Protein AF-A0A351HTQ1-F1 (afdb_monomer)

Foldseek 3Di:
DDPDPVVVVVVVVVVVVVVVVCVPDPWDWDADPNDTDTPD

Nearest PDB structures (foldseek):
  8k5a-assembly1_G  TM=4.872E-01  e=9.918E+00  Escherichia phage T4
  6k4w-assembly1_A  TM=2.813E-01  e=3.996E+00  Arenicola marina

Radius of gyration: 13.03 Å; Cα contacts (8 Å, |Δi|>4): 25; chains: 1; bounding box: 24×17×30 Å

Structure (mmCIF, N/CA/C/O backbone):
data_AF-A0A351HTQ1-F1
#
_entry.id   AF-A0A351HTQ1-F1
#
loop_
_atom_site.group_PDB
_atom_site.id
_atom_site.type_symbol
_atom_site.label_atom_id
_atom_site.label_alt_id
_atom_site.label_comp_id
_atom_site.label_asym_id
_atom_site.label_entity_id
_atom_site.label_seq_id
_atom_site.pdbx_PDB_ins_code
_atom_site.Cartn_x
_atom_site.Cartn_y
_atom_site.Cartn_z
_atom_site.occupancy
_atom_site.B_iso_or_equiv
_atom_site.auth_seq_id
_atom_site.auth_comp_id
_atom_site.auth_asym_id
_atom_site.auth_atom_id
_atom_site.pdbx_PDB_model_num
ATOM 1 N N . VAL A 1 1 ? 4.924 7.926 -14.678 1.00 68.25 1 VAL A N 1
ATOM 2 C CA . VAL A 1 1 ? 4.954 6.666 -15.463 1.00 68.25 1 VAL A CA 1
ATOM 3 C C . VAL A 1 1 ? 6.392 6.156 -15.447 1.00 68.25 1 VAL A C 1
ATOM 5 O O . VAL A 1 1 ? 7.273 6.975 -15.666 1.00 68.25 1 VAL A O 1
ATOM 8 N N . PRO A 1 2 ? 6.670 4.901 -15.052 1.00 80.56 2 PRO A N 1
ATOM 9 C CA . PRO A 1 2 ? 8.031 4.406 -14.882 1.00 80.56 2 PRO A CA 1
ATOM 10 C C . PRO A 1 2 ? 8.666 4.169 -16.256 1.00 80.56 2 PRO A C 1
ATOM 12 O O . PRO A 1 2 ? 7.967 3.846 -17.214 1.00 80.56 2 PRO A O 1
ATOM 15 N N . ALA A 1 3 ? 9.990 4.289 -16.337 1.00 86.31 3 ALA A N 1
ATOM 16 C CA . ALA A 1 3 ? 10.725 4.164 -17.596 1.00 86.31 3 ALA A CA 1
ATOM 17 C C . ALA A 1 3 ? 10.659 2.751 -18.219 1.00 86.31 3 ALA A C 1
ATOM 19 O O . ALA A 1 3 ? 10.880 2.596 -19.416 1.00 86.31 3 ALA A O 1
ATOM 20 N N . TYR A 1 4 ? 10.313 1.725 -17.431 1.00 91.31 4 TYR A N 1
ATOM 21 C CA . TYR A 1 4 ? 10.297 0.322 -17.855 1.00 91.31 4 TYR A CA 1
ATOM 22 C C . TYR A 1 4 ? 8.906 -0.308 -17.723 1.00 91.31 4 TYR A C 1
ATOM 24 O O . TYR A 1 4 ? 8.212 -0.109 -16.720 1.00 91.31 4 TYR A O 1
ATOM 32 N N . LYS A 1 5 ? 8.520 -1.136 -18.708 1.00 90.50 5 LYS A N 1
ATOM 33 C CA . LYS A 1 5 ? 7.203 -1.804 -18.757 1.00 90.50 5 LYS A CA 1
ATOM 34 C C . LYS A 1 5 ? 6.911 -2.641 -17.511 1.00 90.50 5 LYS A C 1
ATOM 36 O O . LYS A 1 5 ? 5.813 -2.551 -16.969 1.00 90.50 5 LYS A O 1
ATOM 41 N N . LEU A 1 6 ? 7.904 -3.378 -17.010 1.00 94.75 6 LEU A N 1
ATOM 42 C CA . LEU A 1 6 ? 7.756 -4.194 -15.802 1.00 94.75 6 LEU A CA 1
ATOM 43 C C . LEU A 1 6 ? 7.351 -3.357 -14.578 1.00 94.75 6 LEU A C 1
ATOM 45 O O 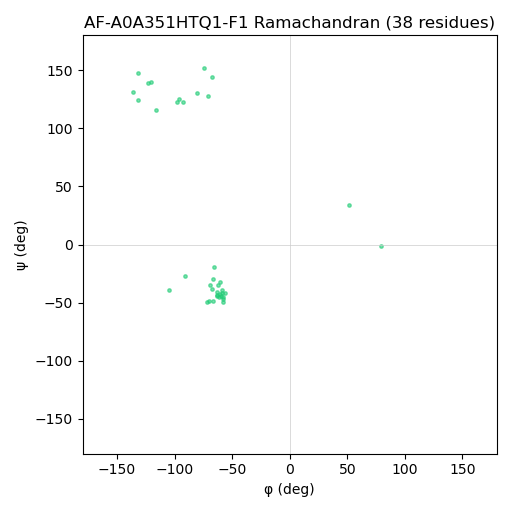. LEU A 1 6 ? 6.478 -3.765 -13.818 1.00 94.75 6 LEU A O 1
ATOM 49 N N . GLY A 1 7 ? 7.910 -2.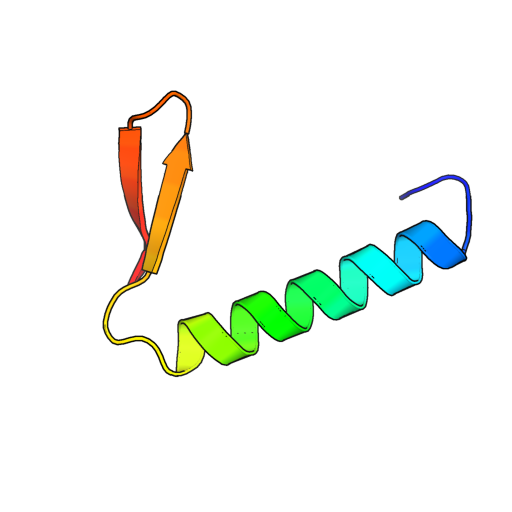152 -14.429 1.00 95.19 7 GLY A N 1
ATOM 50 C CA . GLY A 1 7 ? 7.549 -1.246 -13.337 1.00 95.19 7 GLY A CA 1
ATOM 51 C C . GLY A 1 7 ? 6.111 -0.728 -13.434 1.00 95.19 7 GLY A C 1
ATOM 52 O O . GLY A 1 7 ? 5.485 -0.456 -12.411 1.00 95.19 7 GLY A O 1
ATOM 53 N N . SER A 1 8 ? 5.568 -0.600 -14.649 1.00 94.88 8 SER A N 1
ATOM 54 C CA . SER A 1 8 ? 4.156 -0.244 -14.838 1.00 94.88 8 SER A CA 1
ATOM 55 C C . SER A 1 8 ? 3.249 -1.390 -14.420 1.00 94.88 8 SER A C 1
ATOM 57 O O . SER A 1 8 ? 2.362 -1.178 -13.600 1.00 94.88 8 SER A O 1
ATOM 59 N N . TYR A 1 9 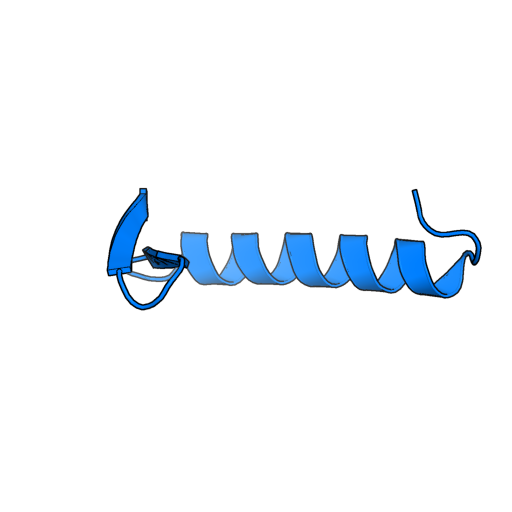? 3.534 -2.608 -14.890 1.00 96.00 9 TYR A N 1
ATOM 60 C CA . TYR A 1 9 ? 2.761 -3.791 -14.511 1.00 96.00 9 TYR A CA 1
ATOM 61 C C . TYR A 1 9 ? 2.763 -4.022 -13.002 1.00 96.00 9 TYR A C 1
ATOM 63 O O . TYR A 1 9 ? 1.704 -4.239 -12.419 1.00 96.00 9 TYR A O 1
ATOM 71 N N . PHE A 1 10 ? 3.927 -3.911 -12.360 1.00 95.94 10 PHE A N 1
ATOM 72 C CA . PHE A 1 10 ? 4.028 -4.047 -10.913 1.00 95.94 10 PHE A CA 1
ATOM 73 C C . PHE A 1 10 ? 3.145 -3.028 -10.179 1.00 95.94 10 PHE A C 1
ATOM 75 O O . PHE A 1 10 ? 2.355 -3.420 -9.322 1.00 95.94 10 PHE A O 1
ATOM 82 N N . ARG A 1 11 ? 3.223 -1.737 -10.544 1.00 95.75 11 ARG A N 1
ATOM 83 C CA . ARG A 1 11 ? 2.388 -0.692 -9.926 1.00 95.75 11 ARG A CA 1
ATOM 84 C C . ARG A 1 11 ? 0.902 -1.002 -10.080 1.00 95.75 11 ARG A C 1
ATOM 86 O O . ARG A 1 11 ? 0.158 -0.894 -9.110 1.00 95.75 11 ARG A O 1
ATOM 93 N N . ASP A 1 12 ? 0.477 -1.369 -11.284 1.00 96.62 12 ASP A N 1
ATOM 94 C CA . ASP A 1 12 ? -0.939 -1.571 -11.580 1.00 96.62 12 ASP A CA 1
ATOM 95 C C . ASP A 1 12 ? -1.503 -2.784 -10.835 1.00 96.62 12 ASP A C 1
ATOM 97 O O . ASP A 1 12 ? -2.639 -2.746 -10.359 1.00 96.62 12 ASP A O 1
ATOM 101 N N . ILE A 1 13 ? -0.715 -3.856 -10.710 1.00 97.88 13 ILE A N 1
ATOM 102 C CA . ILE A 1 13 ? -1.084 -5.043 -9.932 1.00 97.88 13 ILE A CA 1
ATOM 103 C C . ILE A 1 13 ? -1.152 -4.692 -8.443 1.00 97.88 13 ILE A C 1
ATOM 105 O O . ILE A 1 13 ? -2.158 -4.985 -7.798 1.00 97.88 13 ILE A O 1
ATOM 109 N N . ALA A 1 14 ? -0.134 -4.014 -7.904 1.00 98.06 14 ALA A N 1
ATOM 110 C CA . ALA A 1 14 ? -0.109 -3.600 -6.502 1.00 98.06 14 ALA A CA 1
ATOM 111 C C . ALA A 1 14 ? -1.304 -2.696 -6.148 1.00 98.06 14 ALA A C 1
ATOM 113 O O . ALA A 1 14 ? -1.951 -2.897 -5.122 1.00 98.06 14 ALA A O 1
ATOM 114 N N . GLY A 1 15 ? -1.662 -1.753 -7.026 1.00 97.75 15 GLY A N 1
ATOM 115 C CA . GLY A 1 15 ? -2.831 -0.889 -6.841 1.00 97.75 15 GLY A CA 1
ATOM 116 C C . GLY A 1 15 ? -4.147 -1.669 -6.771 1.00 97.75 15 GLY A C 1
ATOM 117 O O . GLY A 1 15 ? -4.949 -1.442 -5.865 1.00 97.75 15 GLY A O 1
ATOM 118 N N . ARG A 1 16 ? -4.348 -2.638 -7.675 1.00 98.44 16 ARG A N 1
ATOM 119 C CA . ARG A 1 16 ? -5.534 -3.514 -7.658 1.00 98.44 16 ARG A CA 1
ATOM 120 C C . ARG A 1 16 ? -5.598 -4.368 -6.392 1.00 98.44 16 ARG A C 1
ATOM 122 O O . ARG A 1 16 ? -6.671 -4.511 -5.814 1.00 98.44 16 ARG A O 1
ATOM 129 N N . MET A 1 17 ? -4.461 -4.895 -5.937 1.00 98.50 17 MET A N 1
ATOM 130 C CA . MET A 1 17 ? -4.386 -5.662 -4.691 1.00 98.50 17 MET A CA 1
ATOM 131 C C . MET A 1 17 ? -4.744 -4.806 -3.474 1.00 98.50 17 MET A C 1
ATOM 133 O O . MET A 1 17 ? -5.551 -5.232 -2.650 1.00 98.50 17 MET A O 1
ATOM 137 N N . ASN A 1 18 ? -4.226 -3.577 -3.394 1.00 98.00 18 ASN A N 1
ATOM 138 C CA . ASN A 1 18 ? -4.554 -2.655 -2.306 1.00 98.00 18 ASN A CA 1
ATOM 139 C C . ASN A 1 18 ? -6.058 -2.344 -2.260 1.00 98.00 18 ASN A C 1
ATOM 141 O O . ASN A 1 18 ? -6.652 -2.376 -1.186 1.00 98.00 18 ASN A O 1
ATOM 145 N N . GLN A 1 19 ? -6.694 -2.115 -3.414 1.00 97.69 19 GLN A N 1
ATOM 146 C CA . GLN A 1 19 ? -8.147 -1.912 -3.492 1.00 97.69 19 GLN A CA 1
ATOM 147 C C . GLN A 1 19 ? -8.936 -3.153 -3.054 1.00 97.69 19 GLN A C 1
ATOM 149 O O . GLN A 1 19 ? -9.904 -3.036 -2.305 1.00 97.69 19 GLN A O 1
ATOM 154 N N . LEU A 1 20 ? -8.515 -4.345 -3.490 1.00 98.50 20 LEU A N 1
ATOM 155 C CA . LEU A 1 20 ? -9.164 -5.612 -3.146 1.00 98.50 20 LEU A CA 1
ATOM 156 C C . LEU A 1 20 ? -9.174 -5.859 -1.630 1.00 98.50 20 LEU A C 1
ATOM 158 O O . LEU A 1 20 ? -10.191 -6.298 -1.083 1.00 98.50 20 LEU A O 1
ATOM 162 N N . VAL A 1 21 ? -8.039 -5.597 -0.977 1.00 98.06 21 VAL A N 1
ATOM 163 C CA . VAL A 1 21 ? -7.864 -5.762 0.470 1.00 98.06 21 VAL A CA 1
ATOM 164 C C . VAL A 1 21 ? -8.624 -4.674 1.225 1.00 98.06 21 VAL A C 1
ATOM 166 O O . VAL A 1 21 ? -9.424 -5.004 2.094 1.00 98.06 21 VAL A O 1
ATOM 169 N N . ALA A 1 22 ? -8.467 -3.401 0.850 1.00 97.88 22 ALA A N 1
ATOM 170 C CA . ALA A 1 22 ? -9.171 -2.288 1.493 1.00 97.88 22 ALA A CA 1
ATOM 171 C C . ALA A 1 22 ? -10.703 -2.409 1.380 1.00 97.88 22 ALA A C 1
ATOM 173 O O . ALA A 1 22 ? -11.432 -2.037 2.297 1.00 97.88 22 ALA A O 1
ATOM 174 N N . GLY A 1 23 ? -11.207 -2.984 0.282 1.00 97.56 23 GLY A N 1
ATOM 175 C CA . GLY A 1 23 ? -12.632 -3.273 0.120 1.00 97.56 23 GLY A CA 1
ATOM 176 C C . GLY A 1 23 ? -13.171 -4.268 1.155 1.00 97.56 23 GLY A C 1
ATOM 177 O O . GLY A 1 23 ? -14.306 -4.116 1.600 1.00 97.56 23 GLY A O 1
ATOM 178 N N . ARG A 1 24 ? -12.3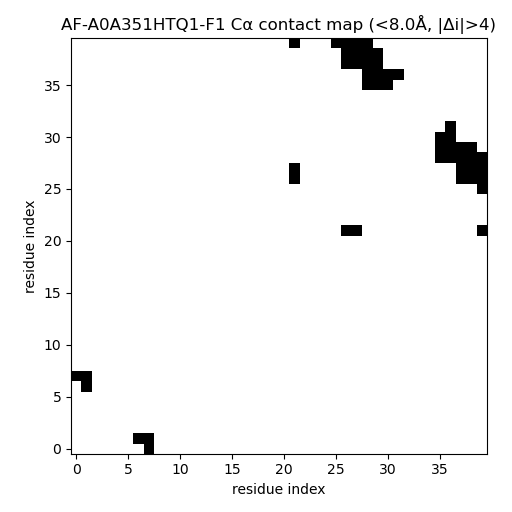52 -5.245 1.568 1.00 98.00 24 ARG A N 1
ATOM 179 C CA . ARG A 1 24 ? -12.708 -6.292 2.544 1.00 98.00 24 ARG A CA 1
ATOM 180 C C . ARG A 1 24 ? -12.388 -5.931 3.989 1.00 98.00 24 ARG A C 1
ATOM 182 O O . ARG A 1 24 ? -13.031 -6.469 4.877 1.00 98.00 24 ARG A O 1
ATOM 189 N N . ALA A 1 25 ? -11.395 -5.081 4.217 1.00 98.00 25 ALA A N 1
ATOM 190 C CA . ALA A 1 25 ? -11.011 -4.661 5.556 1.00 98.00 25 ALA A CA 1
ATOM 191 C C . ALA A 1 25 ? -12.111 -3.803 6.194 1.00 98.00 25 ALA A C 1
ATOM 193 O O . ALA A 1 25 ? -12.746 -3.005 5.500 1.00 98.00 25 ALA A O 1
ATOM 194 N N . ASP A 1 26 ? -12.315 -3.937 7.501 1.00 98.44 26 ASP A N 1
ATOM 195 C CA . ASP A 1 26 ? -13.227 -3.067 8.251 1.00 98.44 26 ASP A CA 1
ATOM 196 C C . ASP A 1 26 ? -12.673 -1.644 8.365 1.00 98.44 26 ASP A C 1
ATOM 198 O O . ASP A 1 26 ? -13.426 -0.680 8.265 1.00 98.44 26 ASP A O 1
ATOM 202 N N . GLU A 1 27 ? -11.347 -1.519 8.479 1.00 97.94 27 GLU A N 1
ATOM 203 C CA . GLU A 1 27 ? -10.646 -0.241 8.554 1.00 97.94 27 GLU A CA 1
ATOM 204 C C . GLU A 1 27 ? -9.460 -0.187 7.587 1.00 97.94 27 GLU A C 1
ATOM 206 O O . GLU A 1 27 ? -8.785 -1.191 7.339 1.00 97.94 27 GLU A O 1
ATOM 211 N N . ALA A 1 28 ? -9.168 1.003 7.065 1.00 97.81 28 ALA A N 1
ATOM 212 C CA . ALA A 1 28 ? -7.996 1.243 6.229 1.00 97.81 28 ALA A CA 1
ATOM 213 C C . ALA A 1 28 ? -7.308 2.548 6.631 1.00 97.81 28 ALA A C 1
ATOM 215 O O . ALA A 1 28 ? -7.956 3.587 6.725 1.00 97.81 28 ALA A O 1
ATOM 216 N N . TYR A 1 29 ? -5.987 2.508 6.812 1.00 98.00 29 TYR A N 1
ATOM 217 C CA . TYR A 1 29 ? -5.194 3.664 7.228 1.00 98.00 29 TYR A CA 1
ATOM 218 C C . TYR A 1 29 ? -4.086 3.973 6.226 1.00 98.00 29 TYR A C 1
ATOM 220 O O . TYR A 1 29 ? -3.390 3.078 5.746 1.00 98.00 29 TYR A O 1
ATOM 228 N N . LEU A 1 30 ? -3.888 5.260 5.959 1.00 97.88 30 LEU A N 1
ATOM 229 C CA . LEU A 1 30 ? -2.704 5.787 5.296 1.00 97.88 30 LEU A CA 1
ATOM 230 C C . LEU A 1 30 ? -1.743 6.315 6.360 1.00 97.88 30 LEU A C 1
ATOM 232 O O . LEU A 1 30 ? -2.112 7.192 7.136 1.00 97.88 30 LEU A O 1
ATOM 236 N N . LEU A 1 31 ? -0.510 5.805 6.387 1.00 97.75 31 LEU A N 1
ATOM 237 C CA . LEU A 1 31 ? 0.536 6.350 7.253 1.00 97.75 31 LEU A CA 1
ATOM 238 C C . LEU A 1 31 ? 1.404 7.338 6.477 1.00 97.75 31 LEU A C 1
ATOM 240 O O . LEU A 1 31 ? 1.997 6.980 5.459 1.00 97.75 31 LEU A O 1
ATOM 244 N N . VAL A 1 32 ? 1.527 8.564 6.987 1.00 98.00 32 VAL A N 1
ATOM 245 C CA . VAL A 1 32 ? 2.428 9.591 6.442 1.00 98.00 32 VAL A CA 1
ATOM 246 C C . VAL A 1 32 ? 3.218 10.203 7.587 1.00 98.00 32 VAL A C 1
ATOM 248 O O . VAL A 1 32 ? 2.630 10.673 8.552 1.00 98.00 32 VAL A O 1
ATOM 251 N N . ALA A 1 33 ? 4.551 10.182 7.504 1.00 97.38 33 ALA A N 1
ATOM 252 C CA . ALA A 1 33 ? 5.433 10.696 8.56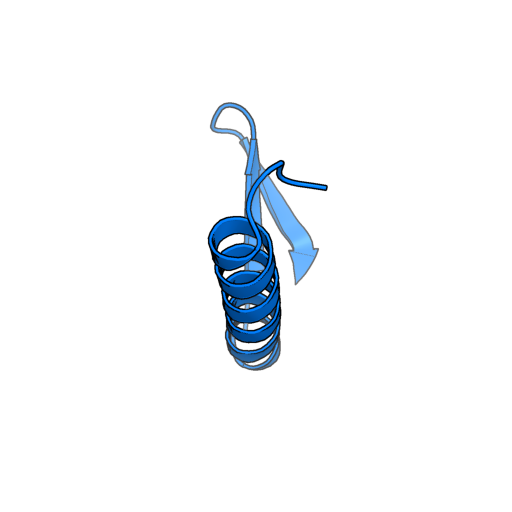2 1.00 97.38 33 ALA A CA 1
ATOM 253 C C . ALA A 1 33 ? 5.114 10.137 9.972 1.00 97.38 33 ALA A C 1
ATOM 255 O O . ALA A 1 33 ? 5.246 10.833 10.973 1.00 97.38 33 ALA A O 1
ATOM 256 N N . GLY A 1 34 ? 4.665 8.878 10.046 1.00 97.00 34 GLY A N 1
ATOM 257 C CA . GLY A 1 34 ? 4.263 8.223 11.299 1.00 97.00 34 GLY A CA 1
ATOM 258 C C . GLY A 1 34 ? 2.867 8.598 11.808 1.00 97.00 34 GLY A C 1
ATOM 259 O O . GLY A 1 34 ? 2.432 8.054 12.818 1.00 97.00 34 GLY A O 1
ATOM 260 N N . LEU A 1 35 ? 2.145 9.478 11.113 1.00 97.81 35 LEU A N 1
ATOM 261 C CA . LEU A 1 35 ? 0.790 9.887 11.469 1.00 97.81 35 LEU A CA 1
ATOM 262 C C . LEU A 1 35 ? -0.237 9.009 10.736 1.00 97.81 35 LEU A C 1
ATOM 264 O O . LEU A 1 35 ? -0.202 8.946 9.501 1.00 97.81 35 LEU A O 1
ATOM 268 N N . PRO A 1 36 ? -1.144 8.326 11.460 1.00 97.88 36 PRO A N 1
ATOM 269 C CA . PRO A 1 36 ? -2.205 7.543 10.847 1.00 97.88 36 PRO A CA 1
ATOM 270 C C . PRO A 1 36 ? -3.372 8.427 10.407 1.00 97.88 36 PRO A C 1
ATOM 272 O O . PRO A 1 36 ? -3.921 9.200 11.188 1.00 97.88 36 PRO A O 1
ATOM 275 N N . MET A 1 37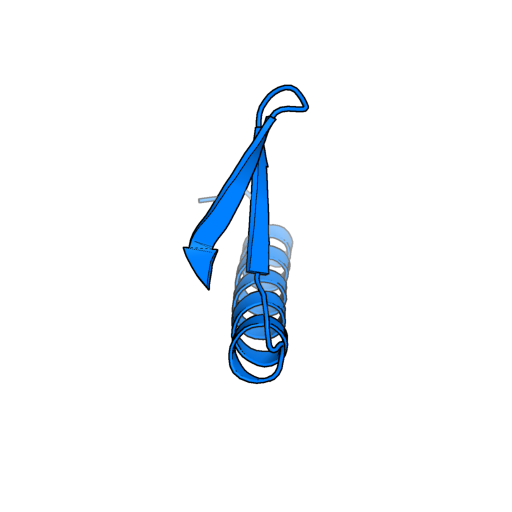 ? -3.797 8.255 9.160 1.00 97.94 37 MET A N 1
ATOM 276 C CA . MET A 1 37 ? -5.001 8.862 8.603 1.00 97.94 37 MET A CA 1
ATOM 277 C C . MET A 1 37 ? -5.992 7.761 8.229 1.00 97.94 37 MET A C 1
ATOM 279 O O . MET A 1 37 ? -5.712 6.950 7.346 1.00 97.94 37 MET A O 1
ATOM 283 N N . LYS A 1 38 ? -7.148 7.727 8.898 1.00 97.19 38 LYS A N 1
ATOM 284 C CA . LYS A 1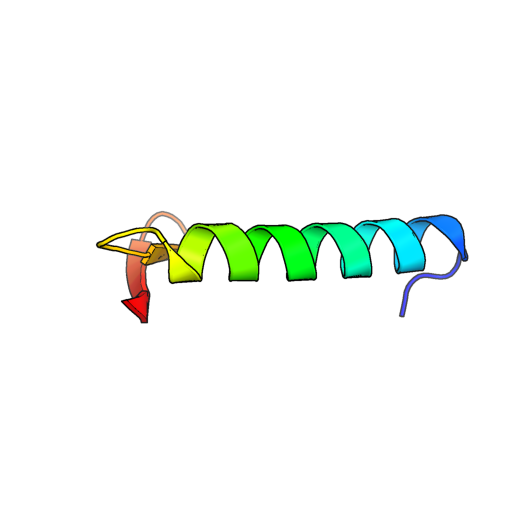 38 ? -8.216 6.766 8.597 1.00 97.19 38 LYS A CA 1
ATOM 285 C C . LYS A 1 38 ? -8.872 7.114 7.257 1.00 97.19 38 LYS A C 1
ATOM 287 O O . LYS A 1 38 ? -9.263 8.257 7.035 1.00 97.19 38 LYS A O 1
ATOM 292 N N . LEU A 1 39 ? -8.960 6.129 6.371 1.00 96.38 39 LEU A N 1
ATOM 293 C CA . LEU A 1 39 ? -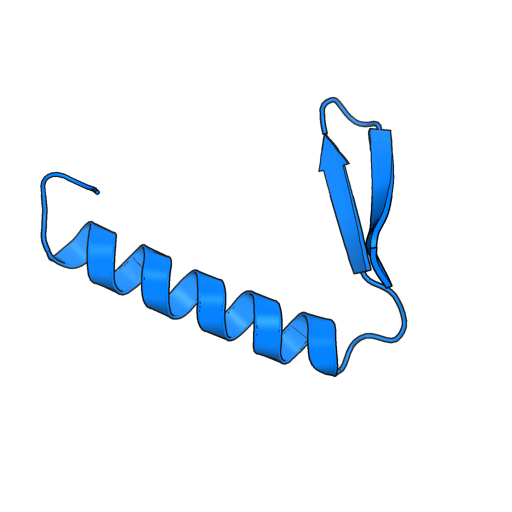9.575 6.219 5.043 1.00 96.38 39 LEU A CA 1
ATOM 294 C C . LEU A 1 39 ? -10.941 5.521 4.996 1.00 96.38 39 LEU A C 1
ATOM 296 O O . LEU A 1 39 ? -11.851 6.009 4.331 1.00 96.38 39 LEU A O 1
ATOM 300 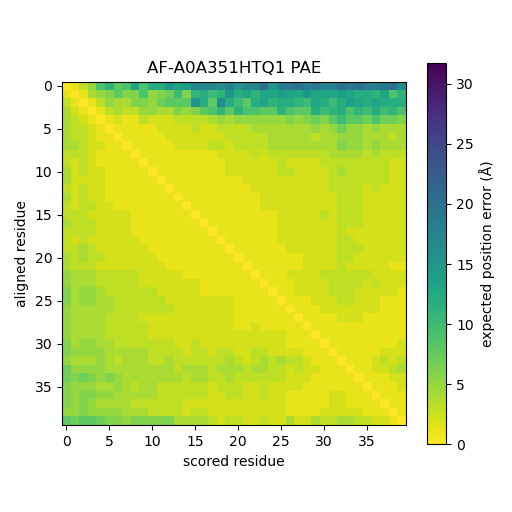N N . LYS A 1 40 ? -11.050 4.378 5.679 1.00 93.75 40 LYS A N 1
ATOM 301 C CA . LYS A 1 40 ? -12.265 3.585 5.889 1.00 93.75 40 LYS A CA 1
ATOM 302 C C . LYS A 1 40 ? -12.340 3.240 7.367 1.00 93.75 40 LYS A C 1
ATOM 304 O O . LYS A 1 40 ? -11.267 2.888 7.912 1.00 93.75 40 LYS A O 1
#

Solvent-accessible surface area (backbone atoms only — not comparable to full-atom values): 2516 Å² total; per-residue (Å²): 134,64,98,44,72,67,57,45,54,51,51,56,52,52,52,52,49,52,50,58,49,52,72,71,42,88,61,36,72,49,77,54,99,87,44,79,41,82,77,75

Mean predicted aligned error: 3.11 Å

pLDDT: mean 95.54, std 5.59, range [68.25, 98.5]

Secondary structure (DSSP, 8-state):
--SSHHHHHHHHHHHHHHHHHHHH-S--EEEETTEEEE--

Sequence (40 aa):
VPAYKLGSYFRDIAGRMNQLVAGRADEAYLLVAGLPMKLK